Protein AF-A0A954JXV8-F1 (afdb_monomer_lite)

Foldseek 3Di:
DDDDDDDDPPPVVVVVVPDPPCPPDVVPP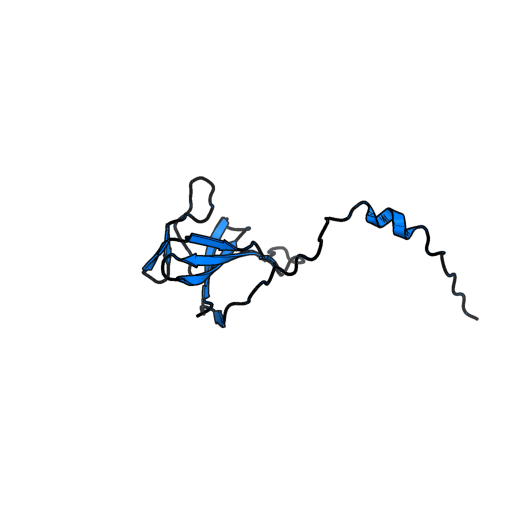PDDAPWWDPDWAWWPDAPPVLHDDQWTDDPNDIWGFPDKDDFDWDWPPPVDPDIWTKTWIWTQTPVRWTWTKIQGPVVSTITTTHTRD

Radius of gyration: 20.56 Å; chains: 1; bounding box: 65×50×35 Å

Sequence (117 aa):
ETNSKRVPQSEHLLQRLTEPENTANPERTFLRPLRLLAMPQQIAERDSEGRLPARFSVLGQQRQVVELHGPERIQTAWWTEQPCHRDYFRAITETGSQLWIYHDLQTGSWYLHGLFD

Secondary structure (DSSP, 8-state):
--------TTSGGGGGGS-------TT---PPPSEEEEEEEEE----TTSSPPSEEEETTEEEEEEEEEEEEEEEE-TTSSS-EEEEEEEEEETTS-EEEEEEETTTTEEEEEEE--

Structure (mmCIF, N/CA/C/O backbone):
data_AF-A0A954JXV8-F1
#
_entry.id   AF-A0A954JXV8-F1
#
loop_
_atom_site.group_PDB
_atom_site.id
_atom_site.type_symbol
_atom_site.label_atom_id
_atom_site.label_alt_id
_atom_site.label_comp_id
_atom_site.label_asym_id
_atom_site.label_entity_id
_atom_site.label_seq_id
_atom_site.pdbx_PDB_ins_code
_atom_site.Cartn_x
_atom_site.Cartn_y
_atom_site.Cartn_z
_atom_site.occupancy
_atom_site.B_iso_or_equiv
_atom_site.auth_seq_id
_atom_site.auth_comp_id
_atom_site.auth_asym_id
_atom_site.auth_atom_id
_atom_site.pdbx_PDB_model_num
ATOM 1 N N . GLU A 1 1 ? 51.715 -33.900 -9.047 1.00 36.44 1 GLU A N 1
ATOM 2 C CA . GLU A 1 1 ? 50.427 -33.345 -9.508 1.00 36.44 1 GLU A CA 1
ATOM 3 C C . GLU A 1 1 ? 49.895 -32.323 -8.509 1.00 36.44 1 GLU A C 1
ATOM 5 O O . GLU A 1 1 ? 50.136 -32.460 -7.317 1.00 36.44 1 GLU A O 1
ATOM 10 N N . THR A 1 2 ? 49.221 -31.298 -9.043 1.00 36.47 2 THR A N 1
ATOM 11 C CA . THR A 1 2 ? 48.301 -30.344 -8.383 1.00 36.47 2 THR A CA 1
ATOM 12 C C . THR A 1 2 ? 48.808 -29.436 -7.248 1.00 36.47 2 THR A C 1
ATOM 14 O O . THR A 1 2 ? 48.601 -29.658 -6.063 1.00 36.47 2 THR A O 1
ATOM 17 N N . ASN A 1 3 ? 49.419 -28.334 -7.695 1.00 35.31 3 ASN A N 1
ATOM 18 C CA . ASN A 1 3 ? 49.117 -26.929 -7.374 1.00 35.31 3 ASN A CA 1
ATOM 19 C C . ASN A 1 3 ? 47.975 -26.650 -6.366 1.00 35.31 3 ASN A C 1
ATOM 21 O O . ASN A 1 3 ? 46.821 -26.955 -6.647 1.00 35.31 3 ASN A O 1
ATOM 25 N N . SER A 1 4 ? 48.269 -25.915 -5.288 1.00 37.22 4 SER A N 1
ATOM 26 C CA . SER A 1 4 ? 47.285 -25.019 -4.663 1.00 37.22 4 SER A CA 1
ATOM 27 C C . SER A 1 4 ? 47.993 -23.872 -3.936 1.00 37.22 4 SER A C 1
ATOM 29 O O . SER A 1 4 ? 48.318 -23.959 -2.752 1.00 37.22 4 SER A O 1
ATOM 31 N N . LYS A 1 5 ? 48.240 -22.775 -4.661 1.00 44.22 5 LYS A N 1
ATOM 32 C CA . LYS A 1 5 ? 48.648 -21.483 -4.090 1.00 44.22 5 LYS A CA 1
ATOM 33 C C . LYS A 1 5 ? 47.601 -21.024 -3.064 1.00 44.22 5 LYS A C 1
ATOM 35 O O . LYS A 1 5 ? 46.477 -20.708 -3.441 1.00 44.22 5 LYS A O 1
ATOM 40 N N . ARG A 1 6 ? 47.959 -20.961 -1.778 1.00 42.56 6 ARG A N 1
ATOM 41 C CA . ARG A 1 6 ? 47.200 -20.197 -0.775 1.00 42.56 6 ARG A CA 1
ATOM 42 C C . ARG A 1 6 ? 47.747 -18.777 -0.746 1.00 42.56 6 ARG A C 1
ATOM 44 O O . ARG A 1 6 ? 48.883 -18.557 -0.338 1.00 42.56 6 ARG A O 1
ATOM 51 N N . VAL A 1 7 ? 46.940 -17.839 -1.223 1.00 44.62 7 VAL A N 1
ATOM 52 C CA . VAL A 1 7 ? 47.173 -16.398 -1.080 1.00 44.62 7 VAL A CA 1
ATOM 53 C C . VAL A 1 7 ? 46.942 -16.014 0.398 1.00 44.62 7 VAL A C 1
ATOM 55 O O . VAL A 1 7 ? 45.995 -16.539 0.992 1.00 44.62 7 VAL A O 1
ATOM 58 N N . PRO A 1 8 ? 47.791 -15.175 1.031 1.00 39.12 8 PRO A N 1
ATOM 59 C CA . PRO A 1 8 ? 47.685 -14.860 2.455 1.00 39.12 8 PRO A CA 1
ATOM 60 C C . PRO A 1 8 ? 46.523 -13.907 2.779 1.00 39.12 8 PRO A C 1
ATOM 62 O O . PRO A 1 8 ? 46.176 -13.013 2.015 1.00 39.12 8 PRO A O 1
ATOM 65 N N . GLN A 1 9 ? 45.954 -14.103 3.968 1.00 51.09 9 GLN A N 1
ATOM 66 C CA . GLN A 1 9 ? 44.701 -13.551 4.507 1.00 51.09 9 GLN A CA 1
ATOM 67 C C . GLN A 1 9 ? 44.695 -12.032 4.821 1.00 51.09 9 GLN A C 1
ATOM 69 O O . GLN A 1 9 ? 43.827 -11.574 5.560 1.00 51.09 9 GLN A O 1
ATOM 74 N N . SER A 1 10 ? 45.629 -11.233 4.295 1.00 42.72 10 SER A N 1
ATOM 75 C CA . SER A 1 10 ? 45.815 -9.821 4.682 1.00 42.72 10 SER A CA 1
ATOM 76 C C . SER A 1 10 ? 45.228 -8.785 3.710 1.00 42.72 10 SER A C 1
ATOM 78 O O . SER A 1 10 ? 44.979 -7.658 4.128 1.00 42.72 10 SER A O 1
ATOM 80 N N . GLU A 1 11 ? 44.939 -9.133 2.451 1.00 41.06 11 GLU A N 1
ATOM 81 C CA . GLU A 1 11 ? 44.433 -8.164 1.454 1.00 41.06 11 GLU A CA 1
ATOM 82 C C . GLU A 1 11 ? 42.910 -7.972 1.457 1.00 41.06 11 GLU A C 1
ATOM 84 O O . GLU A 1 11 ? 42.424 -6.902 1.099 1.00 41.06 11 GLU A O 1
ATOM 89 N N . HIS A 1 12 ? 42.124 -8.947 1.922 1.00 39.78 12 HIS A N 1
ATOM 90 C CA . HIS A 1 12 ? 40.662 -8.790 1.934 1.00 39.78 12 HIS A CA 1
ATOM 91 C C . HIS A 1 12 ? 40.168 -7.798 3.005 1.00 39.78 12 HIS A C 1
ATOM 93 O O . HIS A 1 12 ? 39.028 -7.339 2.956 1.00 39.78 12 HIS A O 1
ATOM 99 N N . LEU A 1 13 ? 41.034 -7.412 3.952 1.00 42.41 13 LEU A N 1
ATOM 100 C CA . LEU A 1 13 ? 40.721 -6.428 4.989 1.00 42.41 13 LEU A CA 1
ATOM 101 C C . LEU A 1 13 ? 40.480 -5.019 4.412 1.00 42.41 13 LEU A C 1
ATOM 103 O O . LEU A 1 13 ? 39.783 -4.228 5.038 1.00 42.41 13 LEU A O 1
ATOM 107 N N . LEU A 1 14 ? 41.011 -4.717 3.219 1.00 40.41 14 LEU A N 1
ATOM 108 C CA . LEU A 1 14 ? 40.861 -3.416 2.553 1.00 40.41 14 LEU A CA 1
ATOM 109 C C . LEU A 1 14 ? 39.609 -3.313 1.668 1.00 40.41 14 LEU A C 1
ATOM 111 O O . LEU A 1 14 ? 39.233 -2.209 1.285 1.00 40.41 14 LEU A O 1
ATOM 115 N N . GLN A 1 15 ? 38.910 -4.419 1.393 1.00 38.53 15 GLN A N 1
ATOM 116 C CA . GLN A 1 15 ? 37.633 -4.388 0.661 1.00 38.53 15 GLN A CA 1
ATOM 117 C C . GLN A 1 15 ? 36.418 -4.169 1.580 1.00 38.53 15 GLN A C 1
ATOM 119 O O . GLN A 1 15 ? 35.324 -3.874 1.109 1.00 38.53 15 GLN A O 1
ATOM 124 N N . ARG A 1 16 ? 36.653 -4.187 2.899 1.00 45.28 16 ARG A N 1
ATOM 125 C CA . ARG A 1 16 ? 35.731 -3.749 3.962 1.00 45.28 16 ARG A CA 1
ATOM 126 C C . ARG A 1 16 ? 35.447 -2.237 3.964 1.00 45.28 16 ARG A C 1
ATOM 128 O O . ARG A 1 16 ? 34.680 -1.751 4.779 1.00 45.28 16 ARG A O 1
ATOM 135 N N . LEU A 1 17 ? 36.074 -1.464 3.074 1.00 36.78 17 LEU A N 1
ATOM 136 C CA . LEU A 1 17 ? 35.959 0.002 3.017 1.00 36.78 17 LEU A CA 1
ATOM 137 C C . LEU A 1 17 ? 35.020 0.512 1.906 1.00 36.78 17 LEU A C 1
ATOM 139 O O . LEU A 1 17 ? 34.988 1.706 1.629 1.00 36.78 17 LEU A O 1
ATOM 143 N N . THR A 1 18 ? 34.238 -0.374 1.279 1.00 37.56 18 THR A N 1
ATOM 144 C CA . THR A 1 18 ? 33.134 -0.001 0.360 1.00 37.56 18 THR A CA 1
ATOM 145 C C . THR A 1 18 ? 31.799 -0.633 0.771 1.00 37.56 18 THR A C 1
ATOM 147 O O . THR A 1 18 ? 30.891 -0.802 -0.040 1.00 37.56 18 THR A O 1
ATOM 150 N N . GLU A 1 19 ? 31.684 -0.991 2.051 1.00 39.75 19 GLU A N 1
ATOM 151 C CA . GLU A 1 19 ? 30.476 -1.534 2.669 1.00 39.75 19 GLU A CA 1
ATOM 152 C C . GLU A 1 19 ? 29.363 -0.466 2.706 1.00 39.75 19 GLU A C 1
ATOM 154 O O . GLU A 1 19 ? 29.602 0.641 3.194 1.00 39.75 19 GLU A O 1
ATOM 159 N N . PRO A 1 20 ? 28.117 -0.754 2.287 1.00 43.69 20 PRO A N 1
ATOM 160 C CA . PRO A 1 20 ? 26.990 -0.137 2.960 1.00 43.69 20 PRO A CA 1
ATOM 161 C C . PRO A 1 20 ? 26.920 -0.787 4.345 1.00 43.69 20 PRO A C 1
ATOM 163 O O . PRO A 1 20 ? 26.746 -2.003 4.444 1.00 43.69 20 PRO A O 1
ATOM 166 N N . GLU A 1 21 ? 27.090 -0.002 5.409 1.00 42.88 21 GLU A N 1
ATOM 167 C CA . GLU A 1 21 ? 26.881 -0.462 6.782 1.00 42.88 21 GLU A CA 1
ATOM 168 C C . GLU A 1 21 ? 25.471 -1.053 6.915 1.00 42.88 21 GLU A C 1
ATOM 170 O O . GLU A 1 21 ? 24.478 -0.350 7.094 1.00 42.88 21 GLU A O 1
ATOM 175 N N . ASN A 1 22 ? 25.371 -2.372 6.807 1.00 47.75 22 ASN A N 1
ATOM 176 C CA . ASN A 1 22 ? 24.190 -3.112 7.201 1.00 47.75 22 ASN A CA 1
ATOM 177 C C . ASN A 1 22 ? 24.541 -3.819 8.503 1.00 47.75 22 ASN A C 1
ATOM 179 O O . ASN A 1 22 ? 24.681 -5.041 8.564 1.00 47.75 22 ASN A O 1
ATOM 183 N N . THR A 1 23 ? 24.718 -3.024 9.559 1.00 42.31 23 THR A N 1
ATOM 184 C CA . THR A 1 23 ? 24.509 -3.503 10.921 1.00 42.31 23 THR A CA 1
ATOM 185 C C . THR A 1 23 ? 23.124 -4.131 10.922 1.00 42.31 23 THR A C 1
ATOM 187 O O . THR A 1 23 ? 22.112 -3.445 10.770 1.00 42.31 23 THR A O 1
ATOM 190 N N . ALA A 1 24 ? 23.087 -5.461 10.985 1.00 45.12 24 ALA A N 1
ATOM 191 C CA . ALA A 1 24 ? 21.869 -6.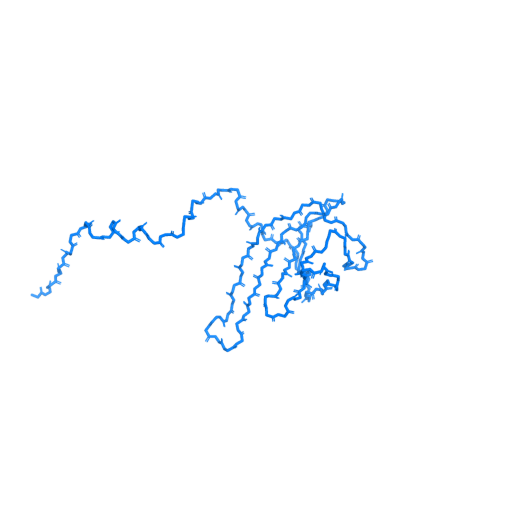234 11.103 1.00 45.12 24 ALA A CA 1
ATOM 192 C C . ALA A 1 24 ? 21.134 -5.764 12.364 1.00 45.12 24 ALA A C 1
ATOM 194 O O . ALA A 1 24 ? 21.439 -6.198 13.471 1.00 45.12 24 ALA A O 1
ATOM 195 N N . ASN A 1 25 ? 20.213 -4.815 12.192 1.00 45.41 25 ASN A N 1
ATOM 196 C CA . ASN A 1 25 ? 19.305 -4.374 13.231 1.00 45.41 25 ASN A CA 1
ATOM 197 C C . ASN A 1 25 ? 18.244 -5.477 13.396 1.00 45.41 25 ASN A C 1
ATOM 199 O O . ASN A 1 25 ? 17.450 -5.666 12.467 1.00 45.41 25 ASN A O 1
ATOM 203 N N . PRO A 1 26 ? 18.211 -6.214 14.521 1.00 44.75 26 PRO A N 1
ATOM 204 C CA . PRO A 1 26 ? 17.224 -7.272 14.745 1.00 44.75 26 PRO A CA 1
ATOM 205 C C . PRO A 1 26 ? 15.772 -6.749 14.766 1.00 44.75 26 PRO A C 1
ATOM 207 O O . PRO A 1 26 ? 14.840 -7.533 14.621 1.00 44.75 26 PRO A O 1
ATOM 210 N N . GLU A 1 27 ? 15.569 -5.428 14.845 1.00 45.94 27 GLU A N 1
ATOM 211 C CA . GLU A 1 27 ? 14.256 -4.767 14.776 1.00 45.94 27 GLU A CA 1
ATOM 212 C C . GLU A 1 27 ? 13.642 -4.730 13.360 1.00 45.94 27 GLU A C 1
ATOM 214 O O . GLU A 1 27 ? 12.457 -4.436 13.203 1.00 45.94 27 GLU A O 1
ATOM 219 N N . ARG A 1 28 ? 14.391 -5.054 12.293 1.00 51.31 28 ARG A N 1
ATOM 220 C CA . ARG A 1 28 ? 13.837 -5.157 10.925 1.00 51.31 28 ARG A CA 1
ATOM 221 C C . ARG A 1 28 ? 13.157 -6.507 10.705 1.00 51.31 28 ARG A C 1
ATOM 223 O O . ARG A 1 28 ? 13.512 -7.270 9.807 1.00 51.31 28 ARG A O 1
ATOM 230 N N . THR A 1 29 ? 12.161 -6.812 11.530 1.00 56.81 29 THR A N 1
ATOM 231 C CA . THR A 1 29 ? 11.309 -7.979 11.297 1.00 56.81 29 THR A CA 1
ATOM 232 C C . THR A 1 29 ? 10.350 -7.653 10.154 1.00 56.81 29 THR A C 1
ATOM 234 O O . THR A 1 29 ? 9.276 -7.084 10.355 1.00 56.81 29 THR A O 1
ATOM 237 N N . PHE A 1 30 ? 10.747 -8.008 8.932 1.00 63.25 30 PHE A N 1
ATOM 238 C CA . PHE A 1 30 ? 9.869 -7.984 7.765 1.00 63.25 30 PHE A CA 1
ATOM 239 C C . PHE A 1 30 ? 8.858 -9.122 7.879 1.00 63.25 30 PHE A C 1
ATOM 241 O O . PHE A 1 30 ? 9.034 -10.211 7.329 1.00 63.25 30 PHE A O 1
ATOM 248 N N . LEU A 1 31 ? 7.801 -8.882 8.656 1.00 68.69 31 LEU A N 1
ATOM 249 C CA . LEU A 1 31 ? 6.668 -9.791 8.694 1.00 68.69 31 LEU A CA 1
ATOM 250 C C . LEU A 1 31 ? 6.081 -9.882 7.283 1.00 68.69 31 LEU A C 1
ATOM 252 O O . LEU A 1 31 ? 5.837 -8.871 6.622 1.00 68.69 31 LEU A O 1
ATOM 256 N N . ARG A 1 32 ? 5.834 -11.109 6.832 1.00 77.75 32 ARG A N 1
ATOM 257 C CA . ARG A 1 32 ? 5.018 -11.360 5.644 1.00 77.75 32 ARG A CA 1
ATOM 258 C C . ARG A 1 32 ? 3.543 -11.312 6.055 1.00 77.75 32 ARG A C 1
ATOM 260 O O . ARG A 1 32 ? 3.228 -11.768 7.156 1.00 77.75 32 ARG A O 1
ATOM 267 N N . PRO A 1 33 ? 2.643 -10.761 5.227 1.00 79.00 33 PRO A N 1
ATOM 268 C CA . PRO A 1 33 ? 1.216 -10.785 5.530 1.00 79.00 33 PRO A CA 1
ATOM 269 C C . PRO A 1 33 ? 0.689 -12.216 5.584 1.00 79.00 33 PRO A C 1
ATOM 271 O O . PRO A 1 33 ? 1.173 -13.098 4.872 1.00 79.00 33 PRO A O 1
ATOM 274 N N . LEU A 1 34 ? -0.343 -12.419 6.397 1.00 77.75 34 LEU A N 1
ATOM 275 C CA . LEU A 1 34 ? -1.022 -13.707 6.524 1.00 77.75 34 LEU A CA 1
ATOM 276 C C . LEU A 1 34 ? -2.016 -13.939 5.379 1.00 77.75 34 LEU A C 1
ATOM 278 O O . LEU A 1 34 ? -2.279 -15.084 5.013 1.00 77.75 34 LEU A O 1
ATOM 282 N N . ARG A 1 35 ? -2.531 -12.861 4.773 1.00 86.62 35 ARG A N 1
ATOM 283 C CA . ARG A 1 35 ? -3.502 -12.918 3.678 1.00 86.62 35 ARG A CA 1
ATOM 284 C C . ARG A 1 35 ? -3.108 -11.998 2.531 1.00 86.62 35 ARG A C 1
ATOM 286 O O . ARG A 1 35 ? -2.939 -10.796 2.717 1.00 86.62 35 ARG A O 1
ATOM 293 N N . LEU A 1 36 ? -3.032 -12.554 1.326 1.00 92.50 36 LEU A N 1
ATOM 294 C CA . LEU A 1 36 ? -2.860 -11.790 0.092 1.00 92.50 36 LEU A CA 1
ATOM 295 C C . LEU A 1 36 ? -4.200 -11.596 -0.610 1.00 92.50 36 LEU A C 1
ATOM 297 O O . LEU A 1 36 ? -5.049 -12.489 -0.617 1.00 92.50 36 LEU A O 1
ATOM 301 N N . LEU A 1 37 ? -4.379 -10.427 -1.215 1.00 92.06 37 LEU A N 1
ATOM 302 C CA . LEU A 1 37 ? -5.455 -10.207 -2.169 1.00 92.06 37 LEU A CA 1
ATOM 303 C C . LEU A 1 37 ? -5.146 -10.987 -3.451 1.00 92.06 37 LEU A C 1
ATOM 305 O O . LEU A 1 37 ? -3.997 -11.041 -3.881 1.00 92.06 37 LEU A O 1
ATOM 309 N N . ALA A 1 38 ? -6.177 -11.549 -4.089 1.00 90.38 38 ALA A N 1
ATOM 310 C CA . ALA A 1 38 ? -6.019 -12.242 -5.371 1.00 90.38 38 ALA A CA 1
ATOM 311 C C . ALA A 1 38 ? -5.446 -11.318 -6.461 1.00 90.38 38 ALA A C 1
ATOM 313 O O . ALA A 1 38 ? -4.682 -11.754 -7.315 1.00 90.38 38 ALA A O 1
ATOM 314 N N . MET A 1 39 ? -5.807 -10.036 -6.400 1.00 92.50 39 MET A N 1
ATOM 315 C CA . MET A 1 39 ? -5.256 -8.965 -7.220 1.00 92.50 39 MET A CA 1
ATOM 316 C C . MET A 1 39 ? -4.929 -7.782 -6.307 1.00 92.50 39 MET A C 1
ATOM 318 O O . MET A 1 39 ? -5.801 -7.388 -5.524 1.00 92.50 39 MET A O 1
ATOM 322 N N . PRO A 1 40 ? -3.720 -7.195 -6.390 1.00 95.62 40 PRO A N 1
ATOM 323 C CA . PRO A 1 40 ? -3.420 -5.968 -5.669 1.00 95.62 40 PRO A CA 1
ATOM 324 C C . PRO A 1 40 ? -4.410 -4.863 -6.047 1.00 95.62 40 PRO A C 1
ATOM 326 O O . PRO A 1 40 ? -4.640 -4.602 -7.229 1.00 95.62 40 PRO A O 1
ATOM 329 N N . GLN A 1 41 ? -4.992 -4.202 -5.050 1.00 97.25 41 GLN A N 1
ATOM 330 C CA . GLN A 1 41 ? -5.912 -3.095 -5.277 1.00 97.25 41 GLN A CA 1
ATOM 331 C C . GLN A 1 41 ? -5.135 -1.783 -5.315 1.00 97.25 41 GLN A C 1
ATOM 333 O O . GLN A 1 41 ? -4.424 -1.461 -4.367 1.00 97.25 41 GLN A O 1
ATOM 338 N N . GLN A 1 42 ? -5.288 -1.007 -6.386 1.00 97.56 42 GLN A N 1
ATOM 339 C CA . GLN A 1 42 ? -4.649 0.301 -6.488 1.00 97.56 42 GLN A CA 1
ATOM 340 C C . GLN A 1 42 ? -5.219 1.277 -5.450 1.00 97.56 42 GLN A C 1
ATOM 342 O O . GLN A 1 42 ? -6.433 1.359 -5.262 1.00 97.56 42 GLN A O 1
ATOM 347 N N . ILE A 1 43 ? -4.328 2.034 -4.814 1.00 97.38 43 ILE A N 1
ATOM 348 C CA . ILE A 1 43 ? -4.657 3.204 -4.003 1.00 97.38 43 ILE A CA 1
ATOM 349 C C . ILE A 1 43 ? -4.519 4.416 -4.926 1.00 97.38 43 ILE A C 1
ATOM 351 O O . ILE A 1 43 ? -3.443 4.676 -5.476 1.00 97.38 43 ILE A O 1
ATOM 355 N N . ALA A 1 44 ? -5.636 5.095 -5.179 1.00 94.06 44 ALA A N 1
ATOM 356 C CA . ALA A 1 44 ? -5.694 6.162 -6.173 1.00 94.06 44 ALA A CA 1
ATOM 357 C C . ALA A 1 44 ? -5.070 7.460 -5.649 1.00 94.06 44 ALA A C 1
ATOM 359 O O . ALA A 1 44 ? -4.444 8.194 -6.415 1.00 94.06 44 ALA A O 1
ATOM 360 N N . GLU A 1 45 ? -5.228 7.731 -4.354 1.00 94.31 45 GLU A N 1
ATOM 361 C CA . GLU A 1 45 ? -4.747 8.953 -3.727 1.00 94.31 45 GLU A CA 1
ATOM 362 C C . GLU A 1 45 ? -3.223 8.952 -3.563 1.00 94.31 45 GLU A C 1
ATOM 364 O O . GLU A 1 45 ? -2.610 7.957 -3.173 1.00 94.31 45 GLU A O 1
ATOM 369 N N . ARG A 1 46 ? -2.613 10.103 -3.849 1.00 91.62 46 ARG A N 1
ATOM 370 C CA . ARG A 1 46 ? -1.182 10.386 -3.683 1.00 91.62 46 ARG A CA 1
ATOM 371 C C . ARG A 1 46 ? -1.034 11.829 -3.219 1.00 91.62 46 ARG A C 1
ATOM 373 O O . ARG A 1 46 ? -1.874 12.663 -3.562 1.00 91.62 46 ARG A O 1
ATOM 380 N N . ASP A 1 47 ? -0.005 12.117 -2.431 1.00 90.00 47 ASP A N 1
ATOM 381 C CA . ASP A 1 47 ? 0.337 13.503 -2.101 1.00 90.00 47 ASP A CA 1
ATOM 382 C C . ASP A 1 47 ? 1.006 14.224 -3.289 1.00 90.00 47 ASP A C 1
ATOM 384 O O . ASP A 1 47 ? 1.203 13.645 -4.362 1.00 90.00 47 ASP A O 1
ATOM 388 N N . SER A 1 48 ? 1.345 15.505 -3.112 1.00 88.00 48 SER A N 1
ATOM 389 C CA . SER A 1 48 ? 2.011 16.323 -4.136 1.00 88.00 48 SER A CA 1
ATOM 390 C C . SER A 1 48 ? 3.371 15.776 -4.576 1.00 88.00 48 SER A C 1
ATOM 392 O O . SER A 1 48 ? 3.825 16.094 -5.674 1.00 88.00 48 SER A O 1
ATOM 394 N N . GLU A 1 49 ? 4.001 14.930 -3.761 1.00 90.62 49 GLU A N 1
ATOM 395 C CA . GLU A 1 49 ? 5.277 14.278 -4.049 1.00 90.62 49 GLU A CA 1
ATOM 396 C C . GLU A 1 49 ? 5.106 12.828 -4.543 1.00 90.62 49 GLU A C 1
ATOM 398 O O . GLU A 1 49 ? 6.093 12.113 -4.718 1.00 90.62 49 GLU A O 1
ATOM 403 N N . GLY A 1 50 ? 3.871 12.371 -4.775 1.00 88.44 50 GLY A N 1
ATOM 404 C CA . GLY A 1 50 ? 3.579 11.013 -5.238 1.00 88.44 50 GLY A CA 1
ATOM 405 C C . GLY A 1 50 ? 3.669 9.934 -4.152 1.00 88.44 50 GLY A C 1
ATOM 406 O O . GLY A 1 50 ? 3.598 8.741 -4.462 1.00 88.44 50 GLY A O 1
ATOM 407 N N . ARG A 1 51 ? 3.817 10.312 -2.881 1.00 91.44 51 ARG A N 1
ATOM 408 C CA . ARG A 1 51 ? 3.853 9.379 -1.747 1.00 91.44 51 ARG A CA 1
ATOM 409 C C . ARG A 1 51 ? 2.436 9.017 -1.313 1.00 91.44 51 ARG A C 1
ATOM 411 O O . ARG A 1 51 ? 1.457 9.670 -1.682 1.00 91.44 51 ARG A O 1
ATOM 418 N N . LEU A 1 52 ? 2.335 7.974 -0.494 1.00 92.00 52 LEU A N 1
ATOM 419 C CA . LEU A 1 52 ? 1.075 7.597 0.128 1.00 92.00 52 LEU A CA 1
ATOM 420 C C . LEU A 1 52 ? 0.633 8.691 1.122 1.00 92.00 52 LEU A C 1
ATOM 422 O O . LEU A 1 52 ? 1.380 8.988 2.058 1.00 92.00 52 LEU A O 1
ATOM 426 N N . PRO A 1 53 ? -0.565 9.276 0.967 1.00 93.19 53 PRO A N 1
ATOM 427 C CA . PRO A 1 53 ? -1.083 10.245 1.920 1.00 93.19 53 PRO A CA 1
ATOM 428 C C . PRO A 1 53 ? -1.473 9.557 3.235 1.00 93.19 53 PRO A C 1
ATOM 430 O O . PRO A 1 53 ? -1.750 8.360 3.276 1.00 93.19 53 PRO A O 1
ATOM 433 N N . ALA A 1 54 ? -1.569 10.328 4.321 1.00 93.81 54 ALA A N 1
ATOM 434 C CA . ALA A 1 54 ? -1.997 9.794 5.618 1.00 93.81 54 ALA A CA 1
ATOM 435 C C . ALA A 1 54 ? -3.434 9.238 5.594 1.00 93.81 54 ALA A C 1
ATOM 437 O O . ALA A 1 54 ? -3.757 8.365 6.393 1.00 93.81 54 ALA A O 1
ATOM 438 N N . ARG A 1 55 ? -4.293 9.731 4.690 1.00 96.06 55 ARG A N 1
ATOM 439 C CA . ARG A 1 55 ? -5.664 9.246 4.474 1.00 96.06 55 ARG A CA 1
ATOM 440 C C . ARG A 1 55 ? -5.866 8.849 3.020 1.00 96.06 55 ARG A C 1
ATOM 442 O O . ARG A 1 55 ? -5.565 9.647 2.137 1.00 96.06 55 ARG A O 1
ATOM 449 N N . PHE A 1 56 ? -6.401 7.657 2.789 1.00 96.00 56 PHE A N 1
ATOM 450 C CA . PHE A 1 56 ? -6.710 7.141 1.454 1.00 96.00 56 PHE A CA 1
ATOM 451 C C . PHE A 1 56 ? -7.848 6.120 1.496 1.00 96.00 56 PHE A C 1
ATOM 453 O O . PHE A 1 56 ? -8.192 5.588 2.558 1.00 96.00 56 PHE A O 1
ATOM 460 N N . SER A 1 57 ? -8.405 5.815 0.326 1.00 96.12 57 SER A N 1
ATOM 461 C CA . SER A 1 57 ? -9.501 4.861 0.174 1.00 96.12 57 SER A CA 1
ATOM 462 C C . SER A 1 57 ? -8.982 3.523 -0.341 1.00 96.12 57 SER A C 1
ATOM 464 O O . SER A 1 57 ? -8.327 3.456 -1.379 1.00 96.12 57 SER A O 1
ATOM 466 N N . VAL A 1 58 ? -9.316 2.423 0.333 1.00 95.19 58 VAL A N 1
ATOM 467 C CA . VAL A 1 58 ? -9.006 1.073 -0.164 1.00 95.19 58 VAL A CA 1
ATOM 468 C C . VAL A 1 58 ? -10.014 0.057 0.360 1.00 95.19 58 VAL A C 1
ATOM 470 O O . VAL A 1 58 ? -10.566 0.238 1.444 1.00 95.19 58 VAL A O 1
ATOM 473 N N . LEU A 1 59 ? -10.299 -0.997 -0.413 1.00 92.88 59 LEU A N 1
ATOM 474 C CA . LEU A 1 59 ? -11.334 -1.995 -0.093 1.00 92.88 59 LEU A CA 1
ATOM 475 C C . LEU A 1 59 ? -12.710 -1.366 0.228 1.00 92.88 59 LEU A C 1
ATOM 477 O O . LEU A 1 59 ? -13.464 -1.883 1.044 1.00 92.88 59 LEU A O 1
ATOM 481 N N . GLY A 1 60 ? -13.032 -0.219 -0.385 1.00 93.50 60 GLY A N 1
ATOM 482 C CA . GLY A 1 60 ? -14.278 0.514 -0.127 1.00 93.50 60 GLY A CA 1
ATOM 483 C C . GLY A 1 60 ? -14.328 1.251 1.219 1.00 93.50 60 GLY A C 1
ATOM 484 O O . GLY A 1 60 ? -15.393 1.721 1.608 1.00 93.50 60 GLY A O 1
ATOM 485 N N . GLN A 1 61 ? -13.205 1.367 1.933 1.00 93.75 61 GLN A N 1
ATOM 486 C CA . GLN A 1 61 ? -13.118 2.017 3.241 1.00 93.75 61 GLN A CA 1
ATOM 487 C C . GLN A 1 61 ? -12.116 3.174 3.222 1.00 93.75 61 GLN A C 1
ATOM 489 O O . GLN A 1 61 ? -11.046 3.065 2.624 1.00 93.75 61 GLN A O 1
ATOM 494 N N . GLN A 1 62 ? -12.440 4.259 3.930 1.00 95.94 62 GLN A N 1
ATOM 495 C CA . GLN A 1 62 ? -11.460 5.289 4.278 1.00 95.94 62 GLN A CA 1
ATOM 496 C C . GLN A 1 62 ? -10.522 4.739 5.349 1.00 95.94 62 GLN A C 1
ATOM 498 O O . GLN A 1 62 ? -10.976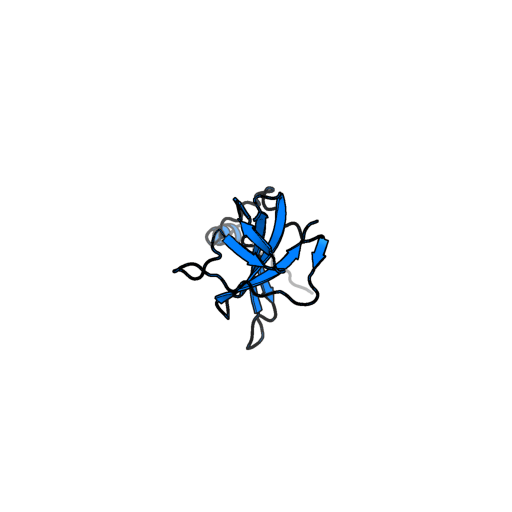 4.198 6.360 1.00 95.94 62 GLN A O 1
ATOM 503 N N . ARG A 1 63 ? -9.217 4.862 5.126 1.00 94.75 63 ARG A N 1
ATOM 504 C CA . ARG A 1 63 ? -8.176 4.443 6.064 1.00 94.75 63 ARG A CA 1
ATOM 505 C C . ARG A 1 63 ? -7.308 5.642 6.403 1.00 94.75 63 ARG A C 1
ATOM 507 O O . ARG A 1 63 ? -6.891 6.368 5.507 1.00 94.75 63 ARG A O 1
ATOM 514 N N . GLN A 1 64 ? -7.003 5.811 7.685 1.00 96.19 64 GLN A N 1
ATOM 515 C CA . GLN A 1 64 ? -5.966 6.726 8.145 1.00 96.19 64 GLN A CA 1
ATOM 516 C C . GLN A 1 64 ? -4.777 5.914 8.649 1.00 96.19 64 GLN A C 1
ATOM 518 O O . GLN A 1 64 ? -4.936 5.114 9.570 1.00 96.19 64 GLN A O 1
ATOM 523 N N . VAL A 1 65 ? -3.604 6.102 8.054 1.00 95.75 65 VAL A N 1
ATOM 524 C CA . VAL A 1 65 ? -2.349 5.491 8.503 1.00 95.75 65 VAL A CA 1
ATOM 525 C C . VAL A 1 65 ? -1.750 6.334 9.619 1.00 95.75 65 VAL A C 1
ATOM 527 O O . VAL A 1 65 ? -1.603 7.546 9.480 1.00 95.75 65 VAL A O 1
ATOM 530 N N . VAL A 1 66 ? -1.411 5.674 10.723 1.00 96.19 66 VAL A N 1
ATOM 531 C CA . VAL A 1 66 ? -0.774 6.289 11.897 1.00 96.19 66 VAL A CA 1
ATOM 532 C C . VAL A 1 66 ? 0.686 5.870 12.044 1.00 96.19 66 VAL A C 1
ATOM 534 O O . VAL A 1 66 ? 1.467 6.595 12.649 1.00 96.19 66 VAL A O 1
ATOM 537 N N . GLU A 1 67 ? 1.076 4.738 11.453 1.00 94.00 67 GLU A N 1
ATOM 538 C CA . GLU A 1 67 ? 2.459 4.267 11.444 1.00 94.00 67 GLU A CA 1
ATOM 539 C C . GLU A 1 67 ? 2.773 3.536 10.134 1.00 94.00 67 GLU A C 1
ATOM 541 O O . GLU A 1 67 ? 1.939 2.800 9.600 1.00 94.00 67 GLU A O 1
ATOM 546 N N . LEU A 1 68 ? 3.986 3.724 9.615 1.00 92.81 68 LEU A N 1
ATOM 547 C CA . LEU A 1 68 ? 4.449 3.118 8.372 1.00 92.81 68 LEU A CA 1
ATOM 548 C C . LEU A 1 68 ? 5.845 2.516 8.576 1.00 92.81 68 LEU A C 1
ATOM 550 O O . LEU A 1 68 ? 6.793 3.233 8.879 1.00 92.81 68 LEU A O 1
ATOM 554 N N . HIS A 1 69 ? 5.972 1.203 8.381 1.00 92.06 69 HIS A N 1
ATOM 555 C CA . HIS A 1 69 ? 7.230 0.459 8.510 1.00 92.06 69 HIS A CA 1
ATOM 556 C C . HIS A 1 69 ? 7.758 0.043 7.135 1.00 92.06 69 HIS A C 1
ATOM 558 O O . HIS A 1 69 ? 6.988 -0.467 6.320 1.00 92.06 69 HIS A O 1
ATOM 564 N N . GLY A 1 70 ? 9.063 0.190 6.894 1.00 89.19 70 GLY A N 1
ATOM 565 C CA . GLY A 1 70 ? 9.717 -0.171 5.629 1.00 89.19 70 GLY A CA 1
ATOM 566 C C . GLY A 1 70 ? 10.619 0.950 5.083 1.00 89.19 70 GLY A C 1
ATOM 567 O O . GLY A 1 70 ? 11.013 1.827 5.853 1.00 89.19 70 GLY A O 1
ATOM 568 N N . PRO A 1 71 ? 10.951 0.941 3.777 1.00 92.44 71 PRO A N 1
ATOM 569 C CA . PRO A 1 71 ? 10.538 -0.051 2.781 1.00 92.44 71 PRO A CA 1
ATOM 570 C C . PRO A 1 71 ? 11.324 -1.369 2.857 1.00 92.44 71 PRO A C 1
ATOM 572 O O . PRO A 1 71 ? 12.527 -1.381 3.115 1.00 92.44 71 PRO A O 1
ATOM 575 N N . GLU A 1 72 ? 10.659 -2.480 2.544 1.00 91.56 72 GLU A N 1
ATOM 576 C CA . GLU A 1 72 ? 11.306 -3.696 2.045 1.00 91.56 72 GLU A CA 1
ATOM 577 C C . GLU A 1 72 ? 11.322 -3.639 0.515 1.00 91.56 72 GLU A C 1
ATOM 579 O O . GLU A 1 72 ? 10.270 -3.704 -0.125 1.00 91.56 72 GLU A O 1
ATOM 584 N N . ARG A 1 73 ? 12.505 -3.519 -0.091 1.00 92.25 73 ARG A N 1
ATOM 585 C CA . ARG A 1 73 ? 12.617 -3.527 -1.550 1.00 92.25 73 ARG A CA 1
ATOM 586 C C . ARG A 1 73 ? 12.652 -4.954 -2.078 1.00 92.25 73 ARG A C 1
ATOM 588 O O . ARG A 1 73 ? 13.547 -5.723 -1.737 1.00 92.25 73 ARG A O 1
ATOM 595 N N . ILE A 1 74 ? 11.722 -5.272 -2.971 1.00 88.56 74 ILE A N 1
ATOM 596 C CA . ILE A 1 74 ? 11.697 -6.532 -3.712 1.00 88.56 74 ILE A CA 1
ATOM 597 C C . ILE A 1 74 ? 11.902 -6.220 -5.191 1.00 88.56 74 ILE A C 1
ATOM 599 O O . ILE A 1 74 ? 11.105 -5.513 -5.813 1.00 88.56 74 ILE A O 1
ATOM 603 N N . GLN A 1 75 ? 12.977 -6.774 -5.746 1.00 90.25 75 GLN A N 1
ATOM 604 C CA . GLN A 1 75 ? 13.277 -6.723 -7.171 1.00 90.25 75 GLN A CA 1
ATOM 605 C C . GLN A 1 75 ? 13.189 -8.128 -7.752 1.00 90.25 75 GLN A C 1
ATOM 607 O O . GLN A 1 75 ? 13.872 -9.045 -7.296 1.00 90.25 75 GLN A O 1
ATOM 612 N N . THR A 1 76 ? 12.355 -8.301 -8.769 1.00 85.69 76 THR A N 1
ATOM 613 C CA . THR A 1 76 ? 12.258 -9.554 -9.522 1.00 85.69 76 THR A CA 1
ATOM 614 C C . THR A 1 76 ? 12.464 -9.288 -11.002 1.00 85.69 76 THR A C 1
ATOM 616 O O . THR A 1 76 ? 12.325 -8.158 -11.467 1.00 85.69 76 THR A O 1
ATOM 619 N N . ALA A 1 77 ? 12.839 -10.336 -11.739 1.00 85.75 77 ALA A N 1
ATOM 620 C CA . ALA A 1 77 ? 13.103 -10.247 -13.173 1.00 85.75 77 ALA A CA 1
ATOM 621 C C . ALA A 1 77 ? 14.127 -9.149 -13.544 1.00 85.75 77 ALA A C 1
ATOM 623 O O . ALA A 1 77 ? 14.058 -8.574 -14.625 1.00 85.75 77 ALA A O 1
ATOM 624 N N . TRP A 1 78 ? 15.098 -8.868 -12.662 1.00 80.81 78 TRP A N 1
ATOM 625 C CA . TRP A 1 78 ? 16.118 -7.823 -12.856 1.00 80.81 78 TRP A CA 1
ATOM 626 C C . TRP A 1 78 ? 17.065 -8.098 -14.035 1.00 80.81 78 TRP A C 1
ATOM 628 O O . TRP A 1 78 ? 17.752 -7.198 -14.502 1.00 80.81 78 TRP A O 1
ATOM 638 N N . TRP A 1 79 ? 17.085 -9.338 -14.527 1.00 83.25 79 TRP A N 1
ATOM 639 C CA . TRP A 1 79 ? 17.804 -9.766 -15.729 1.00 83.25 79 TRP A CA 1
ATOM 640 C C . TRP A 1 79 ? 16.977 -9.625 -17.018 1.00 83.25 79 TRP A C 1
ATOM 642 O O . TRP A 1 79 ? 17.418 -10.066 -18.077 1.00 83.25 79 TRP A O 1
ATOM 652 N N . THR A 1 80 ? 15.761 -9.081 -16.939 1.00 85.44 80 THR A N 1
ATOM 653 C CA . THR A 1 80 ? 14.862 -8.894 -18.086 1.00 85.44 80 THR A CA 1
ATOM 654 C C . THR A 1 80 ? 14.709 -7.414 -18.424 1.00 85.44 80 THR A C 1
ATOM 656 O O . THR A 1 80 ? 15.047 -6.546 -17.623 1.00 85.44 80 THR A O 1
ATOM 659 N N . GLU A 1 81 ? 14.153 -7.118 -19.598 1.00 81.25 81 GLU A N 1
ATOM 660 C CA . GLU A 1 81 ? 13.877 -5.743 -20.037 1.00 81.25 81 GLU A CA 1
ATOM 661 C C . GLU A 1 81 ? 12.756 -5.056 -19.235 1.00 81.25 81 GLU A C 1
ATOM 663 O O . GLU A 1 81 ? 12.603 -3.839 -19.304 1.00 81.25 81 GLU A O 1
ATOM 668 N N . GLN A 1 82 ? 11.968 -5.818 -18.468 1.00 77.31 82 GLN A N 1
ATOM 669 C CA . GLN A 1 82 ? 10.844 -5.320 -17.669 1.00 77.31 82 GLN A CA 1
ATOM 670 C C . GLN A 1 82 ? 10.996 -5.780 -16.212 1.00 77.31 82 GLN A C 1
ATOM 672 O O . GLN A 1 82 ? 10.254 -6.652 -15.747 1.00 77.31 82 GLN A O 1
ATOM 677 N N . PRO A 1 83 ? 11.989 -5.244 -15.484 1.00 84.50 83 PRO A N 1
ATOM 678 C CA . PRO A 1 83 ? 12.232 -5.646 -14.114 1.00 84.50 83 PRO A CA 1
ATOM 679 C C . PRO A 1 83 ? 11.140 -5.089 -13.198 1.00 84.50 83 PRO A C 1
ATOM 681 O O . PRO A 1 83 ? 10.735 -3.934 -13.301 1.00 84.50 83 PRO A O 1
ATOM 684 N N . CYS A 1 84 ? 10.671 -5.901 -12.258 1.00 87.06 84 CYS A N 1
ATOM 685 C CA . CYS A 1 84 ? 9.649 -5.484 -11.309 1.00 87.06 84 CYS A CA 1
ATOM 686 C C . CYS A 1 84 ? 10.321 -4.940 -10.050 1.00 87.06 84 CYS A C 1
ATOM 688 O O . CYS A 1 84 ? 10.951 -5.695 -9.306 1.00 87.06 84 CYS A O 1
ATOM 690 N N . HIS A 1 85 ? 10.178 -3.639 -9.802 1.00 93.50 85 HIS A N 1
ATOM 691 C CA . HIS A 1 85 ? 10.783 -2.941 -8.668 1.00 93.50 85 HIS A CA 1
ATOM 692 C C . HIS A 1 85 ? 9.692 -2.418 -7.732 1.00 93.50 85 HIS A C 1
ATOM 694 O O . HIS A 1 85 ? 8.966 -1.485 -8.077 1.00 93.50 85 HIS A O 1
ATOM 700 N N . ARG A 1 86 ? 9.565 -3.015 -6.544 1.00 95.06 86 ARG A N 1
ATOM 701 C CA . ARG A 1 86 ? 8.529 -2.644 -5.572 1.00 95.06 86 ARG A CA 1
ATOM 702 C C . ARG A 1 86 ? 9.130 -2.357 -4.210 1.00 95.06 86 ARG A C 1
ATOM 704 O O . ARG A 1 86 ? 9.922 -3.152 -3.705 1.00 95.06 86 ARG A O 1
ATOM 711 N N . ASP A 1 87 ? 8.671 -1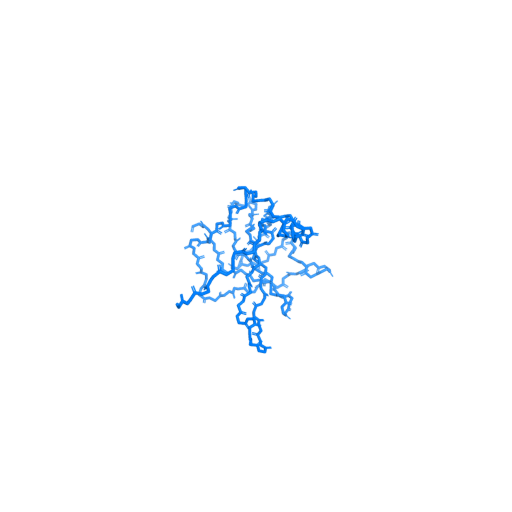.274 -3.604 1.00 95.06 87 ASP A N 1
ATOM 712 C CA . ASP A 1 87 ? 8.925 -0.960 -2.203 1.00 95.06 87 ASP A CA 1
ATOM 713 C C . ASP A 1 87 ? 7.701 -1.322 -1.383 1.00 95.06 87 ASP A C 1
ATOM 715 O O . ASP A 1 87 ? 6.664 -0.676 -1.510 1.00 95.06 87 ASP A O 1
ATOM 719 N N . TYR A 1 88 ? 7.812 -2.356 -0.557 1.00 95.06 88 TYR A N 1
ATOM 720 C CA . TYR A 1 88 ? 6.743 -2.789 0.332 1.00 95.06 88 TYR A CA 1
ATOM 721 C C . TYR A 1 88 ? 6.827 -2.104 1.689 1.00 95.06 88 TYR A C 1
ATOM 723 O O . TYR A 1 88 ? 7.903 -1.954 2.264 1.00 95.06 88 TYR A O 1
ATOM 731 N N . PHE A 1 89 ? 5.667 -1.763 2.233 1.00 94.25 89 PHE A N 1
ATOM 732 C CA . PHE A 1 89 ? 5.512 -1.175 3.550 1.00 94.25 89 PHE A CA 1
ATOM 733 C C . PHE A 1 89 ? 4.434 -1.920 4.332 1.00 94.25 89 PHE A C 1
ATOM 735 O O . PHE A 1 89 ? 3.450 -2.414 3.770 1.00 94.25 89 PHE A O 1
ATOM 742 N N . ARG A 1 90 ? 4.597 -1.954 5.652 1.00 94.06 90 ARG A N 1
ATOM 743 C CA . ARG A 1 90 ? 3.531 -2.333 6.579 1.00 94.06 90 ARG A CA 1
ATOM 744 C C . ARG A 1 90 ? 2.932 -1.059 7.157 1.00 94.06 90 ARG A C 1
ATOM 746 O O . ARG A 1 90 ? 3.601 -0.354 7.909 1.00 94.06 90 ARG A O 1
ATOM 753 N N . ALA A 1 91 ? 1.689 -0.771 6.795 1.00 94.56 91 ALA A N 1
ATOM 754 C CA . ALA A 1 91 ? 0.971 0.407 7.263 1.00 94.56 91 ALA A CA 1
ATOM 755 C C . ALA A 1 91 ? -0.015 0.020 8.367 1.00 94.56 91 ALA A C 1
ATOM 757 O O . ALA A 1 91 ? -0.875 -0.838 8.163 1.00 94.56 91 ALA A O 1
ATOM 758 N N . ILE A 1 92 ? 0.104 0.653 9.529 1.00 95.44 92 ILE A N 1
ATOM 759 C CA . ILE A 1 92 ? -0.827 0.488 10.643 1.00 95.44 92 ILE A CA 1
ATOM 760 C C . ILE A 1 92 ? -1.823 1.636 10.579 1.00 95.44 92 ILE A C 1
ATOM 762 O O . ILE A 1 92 ? -1.456 2.811 10.520 1.00 95.44 92 ILE A O 1
ATOM 766 N N . THR A 1 93 ? -3.098 1.275 10.550 1.00 95.00 93 THR A N 1
ATOM 767 C CA . THR A 1 93 ? -4.205 2.230 10.505 1.00 95.00 93 THR A CA 1
ATOM 768 C C . THR A 1 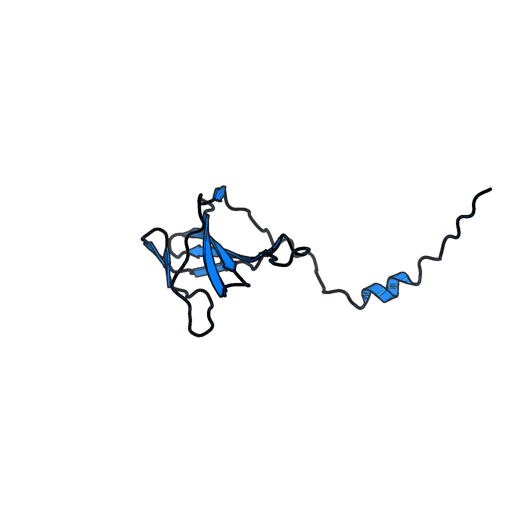93 ? -4.657 2.632 11.906 1.00 95.00 93 THR A C 1
ATOM 770 O O . THR A 1 93 ? -4.393 1.922 12.874 1.00 95.00 93 THR A O 1
ATOM 773 N N . GLU A 1 94 ? -5.388 3.740 12.020 1.00 94.50 94 GLU A N 1
ATOM 774 C CA . GLU A 1 94 ? -5.959 4.213 13.292 1.00 94.50 94 GLU A CA 1
ATOM 775 C C . GLU A 1 94 ? -6.877 3.184 13.976 1.00 94.50 94 GLU A C 1
ATOM 777 O O . GLU A 1 94 ? -7.023 3.193 15.193 1.00 94.50 94 GLU A O 1
ATOM 782 N N . THR A 1 95 ? -7.458 2.255 13.207 1.00 92.94 95 THR A N 1
ATOM 783 C CA . THR A 1 95 ? -8.300 1.163 13.717 1.00 92.94 95 THR A CA 1
ATOM 784 C C . THR A 1 95 ? -7.498 -0.078 14.121 1.00 92.94 95 THR A C 1
ATOM 786 O O . THR A 1 95 ? -8.085 -1.117 14.413 1.00 92.94 95 THR A O 1
ATOM 789 N N . GLY A 1 96 ? -6.164 -0.023 14.068 1.00 93.12 96 GLY A N 1
ATOM 790 C CA . GLY A 1 96 ? -5.271 -1.146 14.362 1.00 93.12 96 GLY A CA 1
ATOM 791 C C . GLY A 1 96 ? -5.114 -2.164 13.226 1.00 93.12 96 GLY A C 1
ATOM 792 O O . GLY A 1 96 ? -4.329 -3.100 13.361 1.00 93.12 96 GLY A O 1
ATOM 793 N N . SER A 1 97 ? -5.802 -2.000 12.085 1.00 92.81 97 SER A N 1
ATOM 794 C CA . SER A 1 97 ? -5.583 -2.881 10.929 1.00 92.81 97 SER A CA 1
ATOM 795 C C . SER A 1 97 ? -4.187 -2.667 10.357 1.00 92.81 97 SER A C 1
ATOM 797 O O . SER A 1 97 ? -3.746 -1.523 10.215 1.00 92.81 97 SER A O 1
ATOM 799 N N . GLN A 1 98 ? -3.537 -3.762 9.973 1.00 94.75 98 GLN A N 1
ATOM 800 C CA . GLN A 1 98 ? -2.206 -3.761 9.381 1.00 94.75 98 GLN A CA 1
ATOM 801 C C . GLN A 1 98 ? -2.297 -4.134 7.900 1.00 94.75 98 GLN A C 1
ATOM 803 O O . GLN A 1 98 ? -2.738 -5.229 7.543 1.00 94.75 98 GLN A O 1
ATOM 808 N N . LEU A 1 99 ? -1.882 -3.209 7.042 1.00 95.44 99 LEU A N 1
ATOM 809 C CA . LEU A 1 99 ? -1.936 -3.323 5.591 1.00 95.44 99 LEU A CA 1
ATOM 810 C C . LEU A 1 99 ? -0.541 -3.625 5.037 1.00 95.44 99 LEU A C 1
ATOM 812 O O . LEU A 1 99 ? 0.437 -2.999 5.448 1.00 95.44 99 LEU A O 1
ATOM 816 N N . TRP A 1 100 ? -0.451 -4.534 4.069 1.00 95.94 100 TRP A N 1
ATOM 817 C CA . TRP A 1 100 ? 0.747 -4.749 3.260 1.00 95.94 100 TRP A CA 1
ATOM 818 C C . TRP A 1 100 ? 0.583 -4.027 1.931 1.00 95.94 100 TRP A C 1
ATOM 820 O O . TRP A 1 100 ? -0.122 -4.498 1.034 1.00 95.94 100 TRP A O 1
ATOM 830 N N . ILE A 1 101 ? 1.198 -2.856 1.829 1.00 96.44 101 ILE A N 1
ATOM 831 C CA . ILE A 1 101 ? 1.096 -1.979 0.663 1.00 96.44 101 ILE A CA 1
ATOM 832 C C . ILE A 1 101 ? 2.433 -1.928 -0.066 1.00 96.44 101 ILE A C 1
ATOM 834 O O . ILE A 1 101 ? 3.473 -2.155 0.548 1.00 96.44 101 ILE A O 1
ATOM 838 N N . TYR A 1 102 ? 2.433 -1.608 -1.356 1.00 96.50 102 TYR A N 1
ATOM 839 C CA . TYR A 1 102 ? 3.668 -1.313 -2.070 1.00 96.50 102 TYR A CA 1
ATOM 840 C C . TYR A 1 102 ? 3.560 -0.100 -2.978 1.00 96.50 102 TYR A C 1
ATOM 842 O O . TYR A 1 102 ? 2.497 0.194 -3.526 1.00 96.50 102 TYR A O 1
ATOM 850 N N . HIS A 1 103 ? 4.702 0.553 -3.157 1.00 96.69 103 HIS A N 1
ATOM 851 C CA . HIS A 1 103 ? 4.945 1.535 -4.195 1.00 96.69 103 HIS A CA 1
ATOM 852 C C . HIS A 1 103 ? 5.650 0.846 -5.364 1.00 96.69 103 HIS A C 1
ATOM 854 O O . HIS A 1 103 ? 6.728 0.265 -5.210 1.00 96.69 103 HIS A O 1
ATOM 860 N N . ASP A 1 104 ? 5.011 0.861 -6.525 1.00 95.25 104 ASP A N 1
ATOM 861 C CA . ASP A 1 104 ? 5.597 0.400 -7.774 1.00 95.25 104 ASP A CA 1
ATOM 862 C C . ASP A 1 104 ? 6.523 1.486 -8.321 1.00 95.25 104 ASP A C 1
ATOM 864 O O . ASP A 1 104 ? 6.063 2.539 -8.761 1.00 95.25 104 ASP A O 1
ATOM 868 N N . LEU A 1 105 ? 7.829 1.228 -8.305 1.00 93.00 105 LEU A N 1
ATOM 869 C CA . LEU A 1 105 ? 8.834 2.206 -8.718 1.00 93.00 105 LEU A CA 1
ATOM 870 C C . LEU A 1 105 ? 8.864 2.430 -10.232 1.00 93.00 105 LEU A C 1
ATOM 872 O O . LEU A 1 105 ? 9.465 3.402 -10.683 1.00 93.00 105 LEU A O 1
ATOM 876 N N . GLN A 1 106 ? 8.227 1.560 -11.015 1.00 91.06 106 GLN A N 1
ATOM 877 C CA . GLN A 1 106 ? 8.147 1.716 -12.462 1.00 91.06 106 GLN A CA 1
ATOM 878 C C . GLN A 1 106 ? 6.976 2.616 -12.867 1.00 91.06 106 GLN A C 1
ATOM 880 O O . GLN A 1 106 ? 7.112 3.438 -13.770 1.00 91.06 106 GLN A O 1
ATOM 885 N N . THR A 1 107 ? 5.828 2.479 -12.197 1.00 92.44 107 THR A N 1
ATOM 886 C CA . THR A 1 107 ? 4.606 3.244 -12.521 1.00 92.44 107 THR A CA 1
ATOM 887 C C . THR A 1 107 ? 4.327 4.401 -11.558 1.00 92.44 107 THR A C 1
ATOM 889 O O . THR A 1 107 ? 3.391 5.174 -11.774 1.00 92.44 107 THR A O 1
ATOM 892 N N . GLY A 1 108 ? 5.078 4.498 -10.459 1.00 92.94 108 GLY A N 1
ATOM 893 C CA . GLY A 1 108 ? 4.842 5.432 -9.354 1.00 92.94 108 GLY A CA 1
ATOM 894 C C . GLY A 1 108 ? 3.544 5.168 -8.584 1.00 92.94 108 GLY A C 1
ATOM 895 O O . GLY A 1 108 ? 3.068 6.040 -7.857 1.00 92.94 108 GLY A O 1
ATOM 896 N N . SER A 1 109 ? 2.893 4.023 -8.816 1.00 95.69 109 SER A N 1
ATOM 897 C CA . SER A 1 109 ? 1.558 3.728 -8.291 1.00 95.69 109 SER A CA 1
ATOM 898 C C . SER A 1 109 ? 1.604 2.965 -6.978 1.00 95.69 109 SER A C 1
ATOM 900 O O . SER A 1 109 ? 2.468 2.120 -6.760 1.00 95.69 109 SER A O 1
ATOM 902 N N . TRP A 1 110 ? 0.634 3.251 -6.113 1.00 97.62 110 TRP A N 1
ATOM 903 C CA . TRP A 1 110 ? 0.479 2.590 -4.825 1.00 97.62 110 TRP A CA 1
ATOM 904 C C . TRP A 1 110 ? -0.584 1.505 -4.893 1.00 97.62 110 TRP A C 1
ATOM 906 O O . TRP A 1 110 ? -1.611 1.667 -5.553 1.00 97.62 110 TRP A O 1
ATOM 916 N N . TYR A 1 111 ? -0.344 0.405 -4.189 1.00 97.75 111 TYR A N 1
ATOM 917 C CA . TYR A 1 111 ? -1.248 -0.736 -4.157 1.00 97.75 111 TYR A CA 1
ATOM 918 C C . TYR A 1 111 ? -1.316 -1.342 -2.762 1.00 97.75 111 TYR A C 1
ATOM 920 O O . TYR A 1 111 ? -0.307 -1.445 -2.070 1.00 97.75 111 TYR A O 1
ATOM 928 N N . LEU A 1 112 ? -2.495 -1.823 -2.386 1.00 97.31 112 LEU A N 1
ATOM 929 C CA . LEU A 1 112 ? -2.680 -2.785 -1.312 1.00 97.31 112 LEU A CA 1
ATOM 930 C C . LEU A 1 112 ? -2.527 -4.193 -1.878 1.00 97.31 112 LEU A C 1
ATOM 932 O O . LEU A 1 112 ? -3.244 -4.571 -2.800 1.00 97.31 112 LEU A O 1
ATOM 936 N N . HIS A 1 113 ? -1.62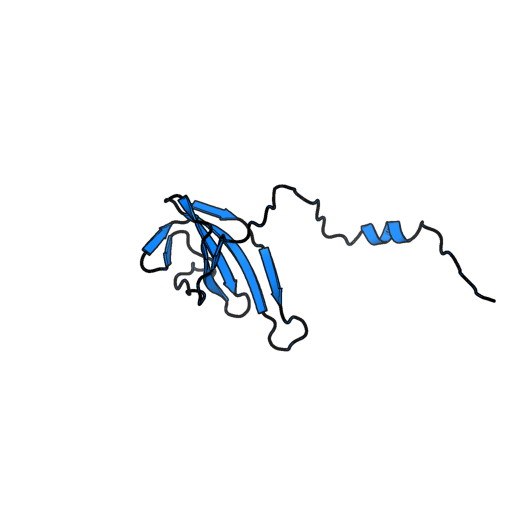2 -4.978 -1.307 1.00 96.38 113 HIS A N 1
ATOM 937 C CA . HIS A 1 113 ? -1.367 -6.351 -1.736 1.00 96.38 113 HIS A CA 1
ATOM 938 C C . HIS A 1 113 ? -1.884 -7.380 -0.729 1.00 96.38 113 HIS A C 1
ATOM 940 O O . HIS A 1 113 ? -2.304 -8.466 -1.118 1.00 96.38 113 HIS A O 1
ATOM 946 N N . GLY A 1 114 ? -1.895 -7.054 0.561 1.00 95.50 114 GLY A N 1
ATOM 947 C CA . GLY A 1 114 ? -2.323 -7.999 1.586 1.00 95.50 114 GLY A CA 1
ATOM 948 C C . GLY A 1 114 ? -2.619 -7.360 2.930 1.00 95.50 114 GLY A C 1
ATOM 949 O O . GLY A 1 114 ? -2.520 -6.146 3.101 1.00 95.50 114 GLY A O 1
ATOM 950 N N . LEU A 1 115 ? -2.998 -8.204 3.878 1.00 94.31 115 LEU A N 1
ATOM 951 C CA . LEU A 1 115 ? -3.380 -7.848 5.236 1.00 94.31 115 LEU A CA 1
ATOM 952 C C . LEU A 1 115 ? -2.739 -8.848 6.223 1.00 94.31 115 LEU A C 1
ATOM 954 O O . LEU A 1 115 ? -2.430 -9.985 5.848 1.00 94.31 115 LEU A O 1
ATOM 958 N N . PHE A 1 116 ? -2.487 -8.422 7.462 1.00 89.31 116 PHE A N 1
ATOM 959 C CA . PHE A 1 116 ? -1.842 -9.253 8.501 1.00 89.31 116 PHE A CA 1
ATOM 960 C C . PHE A 1 116 ? -2.815 -9.839 9.539 1.00 89.31 116 PHE A C 1
ATOM 962 O O . PHE A 1 116 ? -2.362 -10.464 10.493 1.00 89.31 116 PHE A O 1
ATOM 969 N N . ASP A 1 117 ? -4.113 -9.598 9.385 1.00 77.69 117 ASP A N 1
ATOM 970 C CA . ASP A 1 117 ? -5.195 -10.054 10.266 1.00 77.69 117 ASP A CA 1
ATOM 971 C C . ASP A 1 117 ? -5.718 -11.460 9.923 1.00 77.69 117 ASP A C 1
ATOM 973 O O . ASP A 1 117 ? -5.629 -11.890 8.743 1.00 77.69 117 ASP A O 1
#

pLDDT: mean 79.29, std 21.87, range [35.31, 97.75]